Protein AF-A0A7S1SDP8-F1 (afdb_monomer)

Solvent-accessible surface area (backbone atoms only — not comparable to full-atom values): 8346 Å² total; per-residue (Å²): 112,67,65,60,53,55,50,52,51,53,52,48,53,41,30,76,73,50,38,72,60,35,47,50,53,51,50,53,53,49,52,51,50,50,52,51,49,51,51,51,53,51,50,53,53,52,48,55,52,53,74,66,45,55,59,76,54,84,51,66,67,61,52,50,53,40,51,54,47,30,53,45,20,46,52,54,14,50,55,30,42,75,73,65,39,44,69,59,14,30,51,30,16,48,54,20,39,62,59,46,57,39,54,43,63,52,91,85,42,63,65,60,38,49,51,50,50,54,53,47,36,51,24,25,44,50,28,16,53,30,23,41,77,71,68,40,28,72,60,7,32,54,26,13,53,55,22,35,73,77,40,77,82,42,63,69,24,54,51,42,37,77,70,63

Foldseek 3Di:
DVVVVVVVVVLVVQCVPPPPVSVVVVVVVVVVVVVVVVVVVVVVVVVVLVVQAEDEPPDPVLLVVLLVQLVVLLVQLVVCVVVVNLVRSLVSLVVNLVSLRNYDDDPVCPPSNVSSLVSNLSSLLSNLVSCLVVVVLVSNLVSLVVSCVSPVPPPSSVVSNVSD

Nearest PDB structures (foldseek):
  5mgx-assembly3_G  TM=8.718E-01  e=2.690E-03  Homo sapiens
  7ue2-assembly1_A  TM=6.647E-01  e=2.065E+00  synthetic construct
  1ya0-assembly2_B  TM=6.445E-01  e=2.065E+00  Homo sapiens
  7tt1-assembly1_D  TM=5.069E-01  e=1.074E+00  Escherichia coli
  9co0-assembly1_D  TM=5.099E-01  e=2.402E+00  Escherichia coli

Mean predicted aligned error: 10.36 Å

Radius of gyration: 22.45 Å; Cα contacts (8 Å, |Δi|>4): 164; chains: 1; bounding box: 56×46×52 Å

Secondary structure (DSSP, 8-state):
-HHHHHHHHHHHHHHHHHTHHHHHHHHHHHHHHHHHHHHHHHHHHHHHHHHT--EE---HHHHHHHHHHHHHHHHHHHHHHHTT-HHHHHHHHHHHHHHHHTEEPPTT-HHHHHHHHHHHHHHHHHHHHHHHHHT-HHHHHHHHHHHHHH-TT-HHHHHHHHH-

pLDDT: mean 85.34, std 11.47, range [48.38, 96.62]

Organism: Alexandrium catenella (NCBI:txid2925)

Sequence (164 aa):
REDNFRSLCQFREKIDLEGDRGAEELFLSWESRNLEQAMIEQKDQDQKLKDKGGDTLDNPEELVERLVFGEKCKKDGVLEWEKGNAKEALVSWRQGHEALWRIKAPQHDKEAAKQLGEIHKALLKNLAQAAIKLGSYKEALSAADMAIRIDDQDHKAWYRKASA

InterPro domains:
  IPR011990 Tetratricopeptide-like helical domain superfamily [G3DSA:1.25.40.10] (63-164)
  IPR011990 Tetratricopeptide-like helical domain superfamily [SSF48452] (72-164)

Structure (mmCIF, N/CA/C/O backbone):
data_AF-A0A7S1SDP8-F1
#
_entry.id   AF-A0A7S1SDP8-F1
#
loop_
_atom_site.group_PDB
_atom_site.id
_atom_site.type_symbol
_atom_site.label_atom_id
_atom_site.label_alt_id
_atom_site.label_comp_id
_atom_site.label_asym_id
_atom_site.label_entity_id
_atom_site.label_seq_id
_atom_site.pdbx_PDB_ins_code
_atom_site.Cartn_x
_atom_site.Cartn_y
_atom_site.Cartn_z
_atom_site.occupancy
_atom_site.B_iso_or_equiv
_atom_site.auth_seq_id
_atom_site.auth_comp_id
_atom_site.auth_asym_id
_atom_site.auth_atom_id
_atom_site.pdbx_PDB_model_num
ATOM 1 N N . ARG A 1 1 ? -9.948 24.411 27.788 1.00 59.84 1 ARG A N 1
ATOM 2 C CA . ARG A 1 1 ? -10.599 23.857 29.010 1.00 59.84 1 ARG A CA 1
ATOM 3 C C . ARG A 1 1 ? -11.950 24.531 29.251 1.00 59.84 1 ARG A C 1
ATOM 5 O O . ARG A 1 1 ? -12.900 23.825 29.555 1.00 59.84 1 ARG A O 1
ATOM 12 N N . GLU A 1 2 ? -12.048 25.847 29.040 1.00 63.19 2 GLU A N 1
ATOM 13 C CA . GLU A 1 2 ? -13.311 26.605 29.074 1.00 63.19 2 GLU A CA 1
ATOM 14 C C . GLU A 1 2 ? -14.297 26.195 27.964 1.00 63.19 2 GLU A C 1
ATOM 16 O O . GLU A 1 2 ? -15.480 26.031 28.246 1.00 63.19 2 GLU A O 1
ATOM 21 N N . ASP A 1 3 ? -13.819 25.899 26.749 1.00 72.38 3 ASP A N 1
ATOM 22 C CA . ASP A 1 3 ? -14.697 25.493 25.633 1.00 72.38 3 ASP A CA 1
ATOM 23 C C . ASP A 1 3 ? -15.415 24.156 25.863 1.00 72.38 3 ASP A C 1
ATOM 25 O O . ASP A 1 3 ? -16.602 24.023 25.562 1.00 72.38 3 ASP A O 1
ATOM 29 N N . ASN A 1 4 ? -14.731 23.175 26.467 1.00 77.88 4 ASN A N 1
ATOM 30 C CA . ASN A 1 4 ? -15.354 21.900 26.839 1.00 77.88 4 ASN A CA 1
ATOM 31 C C . ASN A 1 4 ? -16.427 22.098 27.909 1.00 77.88 4 ASN A C 1
ATOM 33 O O . ASN A 1 4 ? -17.492 21.497 27.823 1.00 77.88 4 ASN A O 1
ATOM 37 N N . PHE A 1 5 ? -16.162 22.947 28.905 1.00 83.25 5 PHE A N 1
ATOM 38 C CA . PHE A 1 5 ? -17.134 23.230 29.958 1.00 83.25 5 PHE A CA 1
ATOM 39 C C . PHE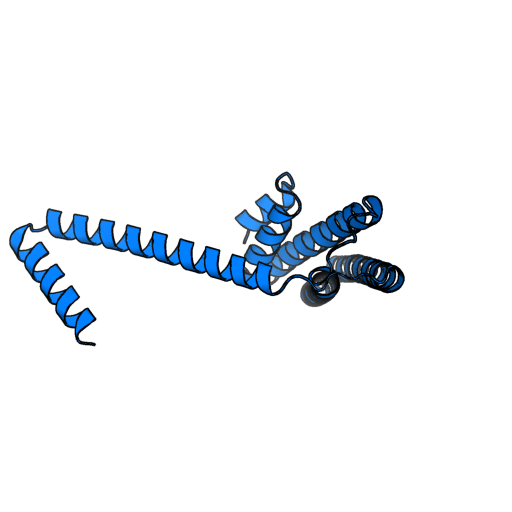 A 1 5 ? -18.387 23.901 29.385 1.00 83.25 5 PHE A C 1
ATOM 41 O O . PHE A 1 5 ? -19.504 23.478 29.667 1.00 83.25 5 PHE A O 1
ATOM 48 N N . ARG A 1 6 ? -18.204 24.888 28.502 1.00 83.50 6 ARG A N 1
ATOM 49 C CA . ARG A 1 6 ? -19.304 25.597 27.839 1.00 83.50 6 ARG A CA 1
ATOM 50 C C . ARG A 1 6 ? -20.138 24.676 26.945 1.00 83.50 6 ARG A C 1
ATOM 52 O O . ARG A 1 6 ? -21.362 24.750 26.981 1.00 83.50 6 ARG A O 1
ATOM 59 N N . SER A 1 7 ? -19.484 23.778 26.211 1.00 81.38 7 SER A N 1
ATOM 60 C CA . SER A 1 7 ? -20.150 22.785 25.356 1.00 81.38 7 SER A CA 1
ATOM 61 C C . SER A 1 7 ? -20.984 21.795 26.175 1.00 81.38 7 SER A C 1
ATOM 63 O O . SER A 1 7 ? -22.125 21.508 25.827 1.00 81.38 7 SER A O 1
ATOM 65 N N . LEU A 1 8 ? -20.455 21.322 27.308 1.00 85.19 8 LEU A N 1
ATOM 66 C CA . LEU A 1 8 ? -21.176 20.415 28.207 1.00 85.19 8 LEU A CA 1
ATOM 67 C C . LEU A 1 8 ? -22.400 21.079 28.852 1.00 85.19 8 LEU A C 1
ATOM 69 O O . LEU A 1 8 ? -23.436 20.432 28.989 1.00 85.19 8 LEU A O 1
ATOM 73 N N . CYS A 1 9 ? -22.312 22.364 29.210 1.00 88.31 9 CYS A N 1
ATOM 74 C CA . CYS A 1 9 ? -23.467 23.113 29.707 1.00 88.31 9 CYS A CA 1
ATOM 75 C C . CYS A 1 9 ? -24.565 23.246 28.642 1.00 88.31 9 CYS A C 1
ATOM 77 O O . CYS A 1 9 ? -25.730 23.024 28.954 1.00 88.31 9 CYS A O 1
ATOM 79 N N . GLN A 1 10 ? -24.198 23.525 27.388 1.00 85.62 10 GLN A N 1
ATOM 80 C CA . GLN A 1 10 ? -25.153 23.604 26.276 1.00 85.62 10 GLN A CA 1
ATOM 81 C C . GLN A 1 10 ? -25.831 22.258 25.994 1.00 85.62 10 GLN A C 1
ATOM 83 O O . GLN A 1 10 ? -27.026 22.215 25.714 1.00 85.62 10 GLN A O 1
ATOM 88 N N . PHE A 1 11 ? -25.091 21.150 26.094 1.00 88.00 11 PHE A N 1
ATOM 89 C CA . PHE A 1 11 ? -25.670 19.812 25.952 1.00 88.00 11 PHE A CA 1
ATOM 90 C C . PHE A 1 11 ? -26.676 19.518 27.058 1.00 88.00 11 PHE A C 1
ATOM 92 O O . PHE A 1 11 ? -27.765 19.025 26.778 1.00 88.00 11 PHE A O 1
ATOM 99 N N . ARG A 1 12 ? -26.332 19.867 28.300 1.00 89.12 12 ARG A N 1
ATOM 100 C CA . ARG A 1 12 ? -27.226 19.698 29.443 1.00 89.12 12 ARG A CA 1
ATOM 101 C C . ARG A 1 12 ? -28.502 20.524 29.295 1.00 89.12 12 ARG A C 1
ATOM 103 O O . ARG A 1 12 ? -29.577 19.963 29.435 1.00 89.12 12 ARG A O 1
ATOM 110 N N . GLU A 1 13 ? -28.394 21.805 28.949 1.00 91.12 13 GLU A N 1
ATOM 111 C CA . GLU A 1 13 ? -29.568 22.658 28.711 1.00 91.12 13 GLU A CA 1
ATOM 112 C C . GLU A 1 13 ? -30.473 22.100 27.608 1.00 91.12 13 GLU A C 1
ATOM 114 O O . GLU A 1 13 ? -31.691 22.085 27.765 1.00 91.12 13 GLU A O 1
ATOM 119 N N . LYS A 1 14 ? -29.896 21.597 26.511 1.00 88.50 14 LYS A N 1
ATOM 120 C CA . LYS A 1 14 ? -30.677 21.020 25.411 1.00 88.50 14 LYS A CA 1
ATOM 121 C C . LYS A 1 14 ? -31.413 19.740 25.828 1.00 88.50 14 LYS A C 1
ATOM 123 O O . LYS A 1 14 ? -32.582 19.576 25.493 1.00 88.50 14 LYS A O 1
ATOM 128 N N . ILE A 1 15 ? -30.762 18.862 26.594 1.00 90.50 15 ILE A N 1
ATOM 129 C CA . ILE A 1 15 ? -31.385 17.638 27.128 1.00 90.50 15 ILE A CA 1
ATOM 130 C C . ILE A 1 15 ? -32.476 17.981 28.150 1.00 90.50 15 ILE A C 1
ATOM 132 O O . ILE A 1 15 ? -33.552 17.392 28.110 1.00 90.50 15 ILE A O 1
ATOM 136 N N . ASP A 1 16 ? -32.233 18.960 29.023 1.00 91.12 16 ASP A N 1
ATOM 137 C CA . ASP A 1 16 ? -33.204 19.396 30.032 1.00 91.12 16 ASP A CA 1
ATOM 138 C C . ASP A 1 16 ? -34.464 20.025 29.387 1.00 91.12 16 ASP A C 1
ATOM 140 O O . ASP A 1 16 ? -35.556 19.922 29.946 1.00 91.12 16 ASP A O 1
ATOM 144 N N . LEU A 1 17 ? -34.337 20.646 28.203 1.00 91.88 17 LEU A N 1
ATOM 145 C CA . LEU A 1 17 ? -35.446 21.268 27.461 1.00 91.88 17 LEU A CA 1
ATOM 146 C C . LEU A 1 17 ? -36.216 20.299 26.551 1.00 91.88 17 LEU A C 1
ATOM 148 O O . LEU A 1 17 ? -37.443 20.362 26.479 1.00 91.88 17 LEU A O 1
ATOM 152 N N . GLU A 1 18 ? -35.509 19.442 25.815 1.00 90.50 18 GLU A N 1
ATOM 153 C CA . GLU A 1 18 ? -36.079 18.635 24.723 1.00 90.50 18 GLU A CA 1
ATOM 154 C C . GLU A 1 18 ? -36.168 17.135 25.055 1.00 90.50 18 GLU A C 1
ATOM 156 O O . GLU A 1 18 ? -36.758 16.364 24.291 1.00 90.50 18 GLU A O 1
ATOM 161 N N . GLY A 1 19 ? -35.597 16.710 26.187 1.00 90.94 19 GLY A N 1
ATOM 162 C CA . GLY A 1 19 ? -35.574 15.321 26.637 1.00 90.94 19 GLY A CA 1
ATOM 163 C C . GLY A 1 19 ? -34.844 14.398 25.661 1.00 90.94 19 GLY A C 1
ATOM 164 O O . GLY A 1 19 ? -33.785 14.734 25.124 1.00 90.94 19 GLY A O 1
ATOM 165 N N . ASP A 1 20 ? -35.436 13.231 25.405 1.00 88.19 20 ASP A N 1
ATOM 166 C CA . ASP A 1 20 ? -34.845 12.175 24.571 1.00 88.19 20 ASP A CA 1
ATOM 167 C C . ASP A 1 20 ? -34.553 12.638 23.137 1.00 88.19 20 ASP A C 1
ATOM 169 O O . ASP A 1 20 ? -33.540 12.258 22.553 1.00 88.19 20 ASP A O 1
ATOM 173 N N . ARG A 1 21 ? -35.393 13.523 22.583 1.00 88.50 21 ARG A N 1
ATOM 174 C CA . ARG A 1 21 ? -35.205 14.061 21.228 1.00 88.50 21 ARG A CA 1
ATOM 175 C C . ARG A 1 21 ? -33.966 14.951 21.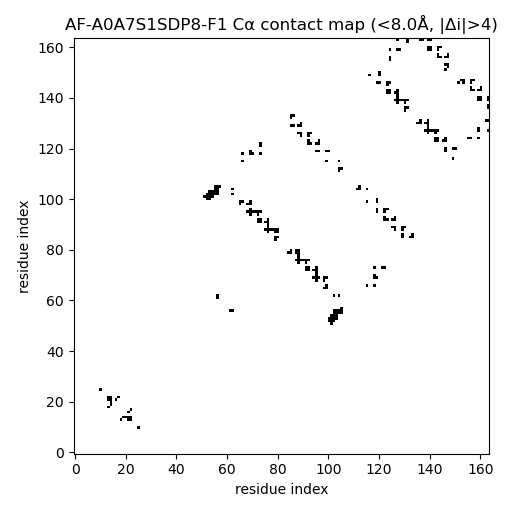140 1.00 88.50 21 ARG A C 1
ATOM 177 O O . ARG A 1 21 ? -33.192 14.836 20.194 1.00 88.50 21 ARG A O 1
ATOM 184 N N . GLY A 1 22 ? -33.757 15.804 22.143 1.00 87.88 22 GLY A N 1
ATOM 185 C CA . GLY A 1 22 ? -32.570 16.656 22.216 1.00 87.88 22 GLY A CA 1
ATOM 186 C C . GLY A 1 22 ? -31.292 15.838 22.376 1.00 87.88 22 GLY A C 1
ATOM 187 O O . GLY A 1 22 ? -30.273 16.159 21.763 1.00 87.88 22 GLY A O 1
ATOM 188 N N . ALA A 1 23 ? -31.355 14.746 23.145 1.00 88.31 23 ALA A N 1
ATOM 189 C CA . ALA A 1 23 ? -30.251 13.801 23.283 1.00 88.31 23 ALA A CA 1
ATOM 190 C C . ALA A 1 23 ? -29.922 13.092 21.956 1.00 88.31 23 ALA A C 1
ATOM 192 O O . ALA A 1 23 ? -28.749 12.990 21.596 1.00 88.31 23 ALA A O 1
ATOM 193 N N . GLU A 1 24 ? -30.936 12.656 21.204 1.00 88.81 24 GLU A N 1
ATOM 194 C CA . GLU A 1 24 ? -30.763 11.994 19.905 1.00 88.81 24 GLU A CA 1
ATOM 195 C C . GLU A 1 24 ? -30.151 12.937 18.857 1.00 88.81 24 GLU A C 1
ATOM 197 O O . GLU A 1 24 ? -29.184 12.580 18.184 1.00 88.81 24 GLU A O 1
ATOM 202 N N . GLU A 1 25 ? -30.617 14.187 18.778 1.00 89.06 25 GLU A N 1
ATOM 203 C CA . GLU A 1 25 ? -30.018 15.190 17.890 1.00 89.06 25 GLU A CA 1
ATOM 204 C C . GLU A 1 25 ? -28.561 15.504 18.248 1.00 89.06 25 GLU A C 1
ATOM 206 O O . GLU A 1 25 ? -27.720 15.691 17.362 1.00 89.06 25 GLU A O 1
ATOM 211 N N . LEU A 1 26 ? -28.240 15.572 19.545 1.00 89.44 26 LEU A N 1
ATOM 212 C CA . LEU A 1 26 ? -26.862 15.754 19.993 1.00 89.44 26 LEU A CA 1
ATOM 213 C C . LEU A 1 26 ? -25.987 14.585 19.545 1.00 89.44 26 LEU A C 1
ATOM 215 O O . LEU A 1 26 ? -24.893 14.823 19.026 1.00 89.44 26 LEU A O 1
ATOM 219 N N . PHE A 1 27 ? -26.485 13.357 19.679 1.00 86.75 27 PHE A N 1
ATOM 220 C CA . PHE A 1 27 ? -25.775 12.149 19.275 1.00 86.75 27 PHE A CA 1
ATOM 221 C C . PHE A 1 27 ? -25.498 12.135 17.767 1.00 86.75 27 PHE A C 1
ATOM 223 O O . PHE A 1 27 ? -24.347 11.997 17.359 1.00 86.75 27 PHE A O 1
ATOM 230 N N . LEU A 1 28 ? -26.515 12.407 16.944 1.00 89.44 28 LEU A N 1
ATOM 231 C CA . LEU A 1 28 ? -26.373 12.497 15.487 1.00 89.44 28 LEU A CA 1
ATOM 232 C C . LEU A 1 28 ? -25.388 13.596 15.069 1.00 89.44 28 LEU A C 1
ATOM 234 O O . LEU A 1 28 ? -24.554 13.394 14.185 1.00 89.44 28 LEU A O 1
ATOM 238 N N . SER A 1 29 ? -25.441 14.763 15.720 1.00 87.00 29 SER A N 1
ATOM 239 C CA . SER A 1 29 ? -24.508 15.857 15.425 1.00 87.00 29 SER A CA 1
ATOM 240 C C . SER A 1 29 ? -23.064 15.502 15.791 1.00 87.00 29 SER A C 1
ATOM 242 O O . SER A 1 29 ? -22.129 15.905 15.097 1.00 87.00 29 SER A O 1
ATOM 244 N N . TRP A 1 30 ? -22.871 14.727 16.861 1.00 86.12 30 TRP A N 1
ATOM 245 C CA . TRP A 1 30 ? -21.565 14.252 17.296 1.00 86.12 30 TRP A CA 1
ATOM 246 C C . TRP A 1 30 ? -21.013 13.179 16.356 1.00 86.12 30 TRP A C 1
ATOM 248 O O . TRP A 1 30 ? -19.866 13.290 15.927 1.00 86.12 30 TRP A O 1
ATOM 258 N N . GLU A 1 31 ? -21.830 12.197 15.965 1.00 86.62 31 GLU A N 1
ATOM 259 C CA . GLU A 1 31 ? -21.451 11.192 14.966 1.00 86.62 31 GLU A CA 1
ATOM 260 C C . GLU A 1 31 ? -21.077 11.843 13.632 1.00 86.62 31 GLU A C 1
ATOM 262 O O . GLU A 1 31 ? -20.027 11.532 13.070 1.00 86.62 31 GLU A O 1
ATOM 267 N N . SER A 1 32 ? -21.874 12.808 13.160 1.00 87.62 32 SER A N 1
ATOM 268 C CA . SER A 1 32 ? -21.586 13.544 11.927 1.00 87.62 32 SER A CA 1
ATOM 269 C C . SER A 1 32 ? -20.258 14.302 12.009 1.00 87.62 32 SER A C 1
ATOM 271 O O . SER A 1 32 ? -19.464 14.239 11.073 1.00 87.62 32 SER A O 1
ATOM 273 N N . ARG A 1 33 ? -19.982 14.987 13.128 1.00 86.12 33 ARG A N 1
ATOM 274 C CA . ARG A 1 33 ? -18.705 15.694 13.341 1.00 86.12 33 ARG A CA 1
ATOM 275 C C . ARG A 1 33 ? -17.521 14.738 13.413 1.00 86.12 33 ARG A C 1
ATOM 277 O O . ARG A 1 33 ? -16.467 15.047 12.872 1.00 86.12 33 ARG A O 1
ATOM 284 N N . ASN A 1 34 ? -17.681 13.582 14.050 1.00 83.12 34 ASN A N 1
ATOM 285 C CA . ASN A 1 34 ? -16.630 12.569 14.101 1.00 83.12 34 ASN A CA 1
ATOM 286 C C . ASN A 1 34 ? -16.332 11.972 12.725 1.00 83.12 34 ASN A C 1
ATOM 288 O O . ASN A 1 34 ? -15.165 11.775 12.392 1.00 83.12 34 ASN A O 1
ATOM 292 N N . LEU A 1 35 ? -17.364 11.700 11.922 1.00 82.88 35 LEU A N 1
ATOM 293 C CA . LEU A 1 35 ? -17.195 11.245 10.541 1.00 82.88 35 LEU A CA 1
ATOM 294 C C . LEU A 1 35 ? -16.476 12.304 9.701 1.00 82.88 35 LEU A C 1
ATOM 296 O O . LEU A 1 35 ? -15.538 11.979 8.977 1.00 82.88 35 LEU A O 1
ATOM 300 N N . GLU A 1 36 ? -16.873 13.569 9.829 1.00 85.44 36 GLU A N 1
ATOM 301 C CA . GLU A 1 36 ? -16.229 14.684 9.134 1.00 85.44 36 GLU A CA 1
ATOM 302 C C . GLU A 1 36 ? -14.760 14.835 9.553 1.00 85.44 36 GLU A C 1
ATOM 304 O O . GLU A 1 36 ? -13.878 14.916 8.698 1.00 85.44 36 GLU A O 1
ATOM 309 N N . GLN A 1 37 ? -14.473 14.762 10.854 1.00 81.19 37 GLN A N 1
ATOM 310 C CA . GLN A 1 37 ? -13.116 14.787 11.394 1.00 81.19 37 GLN A CA 1
ATOM 311 C C . GLN A 1 37 ? -12.265 13.627 10.855 1.00 81.19 37 GLN A C 1
ATOM 313 O O . GLN A 1 37 ? -11.135 13.847 10.420 1.00 81.19 37 GLN A O 1
ATOM 318 N N . ALA A 1 38 ? -12.814 12.410 10.798 1.00 75.94 38 ALA A N 1
ATOM 319 C CA . ALA A 1 38 ? -12.130 11.254 10.222 1.00 75.94 38 ALA A CA 1
ATOM 320 C C . ALA A 1 38 ? -11.832 11.444 8.722 1.00 75.94 38 ALA A C 1
ATOM 322 O O . ALA A 1 38 ? -10.743 11.103 8.258 1.00 75.94 38 ALA A O 1
ATOM 323 N N . MET A 1 39 ? -12.758 12.038 7.960 1.00 79.56 39 MET A N 1
ATOM 324 C CA . MET A 1 39 ? -12.530 12.371 6.549 1.00 79.56 39 MET A CA 1
ATOM 325 C C . MET A 1 39 ? -11.448 13.443 6.369 1.00 79.56 39 MET A C 1
ATOM 327 O O . MET A 1 39 ? -10.662 13.360 5.424 1.00 79.56 39 MET A O 1
ATOM 331 N N . ILE A 1 40 ? -11.394 14.447 7.250 1.00 82.69 40 ILE A N 1
ATOM 332 C CA . ILE A 1 40 ? -10.345 15.478 7.242 1.00 82.69 40 ILE A CA 1
ATOM 333 C C . ILE A 1 40 ? -8.989 14.842 7.538 1.00 82.69 40 ILE A C 1
ATOM 335 O O . ILE A 1 40 ? -8.039 15.063 6.793 1.00 82.69 40 ILE A O 1
ATOM 339 N N . GLU A 1 41 ? -8.901 13.998 8.565 1.00 78.00 41 GLU A N 1
ATOM 340 C CA . GLU A 1 41 ? -7.668 13.286 8.908 1.00 78.00 41 GLU A CA 1
ATOM 341 C C . GLU A 1 41 ? -7.186 12.387 7.767 1.00 78.00 41 GLU A C 1
ATOM 343 O O . GLU A 1 41 ? -5.988 12.343 7.480 1.00 78.00 41 GLU A O 1
ATOM 348 N N . GLN A 1 42 ? -8.108 11.713 7.076 1.00 69.94 42 GLN A N 1
ATOM 349 C CA . GLN A 1 42 ? -7.787 10.918 5.896 1.00 69.94 42 GLN A CA 1
ATOM 350 C C . GLN A 1 42 ? -7.262 11.799 4.751 1.00 69.94 42 GLN A C 1
ATOM 352 O O . GLN A 1 42 ? -6.218 11.498 4.172 1.00 69.94 42 GLN A O 1
ATOM 357 N N . LYS A 1 43 ? -7.914 12.936 4.470 1.00 72.00 43 LYS A N 1
ATOM 358 C CA . LYS A 1 43 ? -7.449 13.907 3.463 1.00 72.00 43 LYS A CA 1
ATOM 359 C C . LYS A 1 43 ? -6.079 14.493 3.802 1.00 72.00 43 LYS A C 1
ATOM 361 O O . LYS A 1 43 ? -5.245 14.624 2.911 1.00 72.00 43 LYS A O 1
ATOM 366 N N . ASP A 1 44 ? -5.822 14.811 5.066 1.00 71.06 44 ASP A N 1
ATOM 367 C CA . ASP A 1 44 ? -4.534 15.327 5.531 1.00 71.06 44 ASP A CA 1
ATOM 368 C C . ASP A 1 44 ? -3.422 14.282 5.402 1.00 71.06 44 ASP A C 1
ATOM 370 O O . ASP A 1 44 ? -2.295 14.609 5.023 1.00 71.06 44 ASP A O 1
ATOM 374 N N . GLN A 1 45 ? -3.715 13.014 5.701 1.00 63.41 45 GLN A N 1
ATOM 375 C CA . GLN A 1 45 ? -2.781 11.910 5.467 1.00 63.41 45 GLN A CA 1
ATOM 376 C C . GLN A 1 45 ? -2.480 11.757 3.974 1.00 63.41 45 GLN A C 1
ATOM 378 O O . GLN A 1 45 ? -1.315 11.638 3.590 1.00 63.41 45 GLN A O 1
ATOM 383 N N . ASP A 1 46 ? -3.503 11.848 3.131 1.00 61.88 46 ASP A N 1
ATOM 384 C CA . ASP A 1 46 ? -3.372 11.773 1.679 1.00 61.88 46 ASP A CA 1
ATOM 385 C C . ASP A 1 46 ? -2.562 12.925 1.100 1.00 61.88 46 ASP A C 1
ATOM 387 O O . ASP A 1 46 ? -1.728 12.715 0.217 1.00 61.88 46 ASP A O 1
ATOM 391 N N . GLN A 1 47 ? -2.774 14.132 1.616 1.00 63.06 47 GLN A N 1
ATOM 392 C CA . GLN A 1 47 ? -2.036 15.318 1.214 1.00 63.06 47 GLN A CA 1
ATOM 393 C C . GLN A 1 47 ? -0.573 15.227 1.658 1.00 63.06 47 GLN A C 1
ATOM 395 O O . GLN A 1 47 ? 0.321 15.415 0.841 1.00 63.06 47 GLN A O 1
ATOM 400 N N . LYS A 1 48 ? -0.303 14.798 2.898 1.00 65.38 48 LYS A N 1
ATOM 401 C CA . LYS A 1 48 ? 1.067 14.536 3.378 1.00 65.38 48 LYS A CA 1
ATOM 402 C C . LYS A 1 48 ? 1.779 13.458 2.565 1.00 65.38 48 LYS A C 1
ATOM 404 O O . LYS A 1 48 ? 2.995 13.525 2.406 1.00 65.38 48 LYS A O 1
ATOM 409 N N . LEU A 1 49 ? 1.059 12.449 2.077 1.00 59.72 49 LEU A N 1
ATOM 410 C CA . LEU A 1 49 ? 1.616 11.444 1.173 1.00 59.72 49 LEU A CA 1
ATOM 411 C C . LEU A 1 49 ? 1.967 12.065 -0.186 1.00 59.72 49 LEU A C 1
ATOM 413 O O . LEU A 1 49 ? 3.075 11.848 -0.673 1.00 59.72 49 LEU A O 1
ATOM 417 N N . LYS A 1 50 ? 1.079 12.883 -0.764 1.00 58.41 50 LYS A N 1
ATOM 418 C CA . LYS A 1 50 ? 1.338 13.608 -2.021 1.00 58.41 50 LYS A CA 1
ATOM 419 C C . LYS A 1 50 ? 2.530 14.561 -1.911 1.00 58.41 50 LYS A C 1
ATOM 421 O O . LYS A 1 50 ? 3.377 14.560 -2.797 1.00 58.41 50 LYS A O 1
ATOM 426 N N . ASP A 1 51 ? 2.629 15.304 -0.813 1.00 54.66 51 ASP A N 1
ATOM 427 C CA . ASP A 1 51 ? 3.687 16.297 -0.586 1.00 54.66 51 ASP A CA 1
ATOM 428 C C . ASP A 1 51 ? 5.056 15.647 -0.315 1.00 54.66 51 ASP A C 1
ATOM 430 O O . ASP A 1 51 ? 6.096 16.238 -0.587 1.00 54.66 51 ASP A O 1
ATOM 434 N N . LYS A 1 52 ? 5.081 14.396 0.168 1.00 55.94 52 LYS A N 1
ATOM 435 C CA . LYS A 1 52 ? 6.310 13.587 0.289 1.00 55.94 52 LYS A CA 1
ATOM 436 C C . LYS A 1 52 ? 6.752 12.952 -1.035 1.00 55.94 52 LYS A C 1
ATOM 438 O O . LYS A 1 52 ? 7.822 12.345 -1.086 1.00 55.94 52 LYS A O 1
ATOM 443 N N . GLY A 1 53 ? 5.928 13.030 -2.079 1.00 48.38 53 GLY A N 1
ATOM 444 C CA . GLY A 1 53 ? 6.158 12.402 -3.375 1.00 48.38 53 GLY A CA 1
ATOM 445 C C . GLY A 1 53 ? 6.626 13.389 -4.443 1.00 48.38 53 GLY A C 1
ATOM 446 O O . GLY A 1 53 ? 5.808 13.979 -5.156 1.00 48.38 53 GLY A O 1
ATOM 447 N N . GLY A 1 54 ? 7.941 13.463 -4.647 1.00 53.28 54 GLY A N 1
ATOM 448 C CA . GLY A 1 54 ? 8.502 13.663 -5.983 1.00 53.28 54 GLY A CA 1
ATOM 449 C C . GLY A 1 54 ? 9.533 14.772 -6.114 1.00 53.28 54 GLY A C 1
ATOM 450 O O . GLY A 1 54 ? 9.154 15.912 -6.371 1.00 53.28 54 GLY A O 1
ATOM 451 N N . ASP A 1 55 ? 10.804 14.377 -6.110 1.00 54.34 55 ASP A N 1
ATOM 452 C CA . ASP A 1 55 ? 11.781 15.004 -6.997 1.00 54.34 55 ASP A CA 1
ATOM 453 C C . ASP A 1 55 ? 11.519 14.453 -8.409 1.00 54.34 55 ASP A C 1
ATOM 455 O O . ASP A 1 55 ? 11.378 13.240 -8.608 1.00 54.34 55 ASP A O 1
ATOM 459 N N . THR A 1 56 ? 11.379 15.329 -9.402 1.00 55.41 56 THR A N 1
ATOM 460 C CA . THR A 1 56 ? 11.406 14.910 -10.806 1.00 55.41 56 THR A CA 1
ATOM 461 C C . THR A 1 56 ? 12.819 14.448 -11.121 1.00 55.41 56 THR A C 1
ATOM 463 O O . THR A 1 56 ? 13.759 15.237 -11.071 1.00 55.41 56 THR A O 1
ATOM 466 N N . LEU A 1 57 ? 12.978 13.156 -11.402 1.00 60.06 57 LEU A N 1
ATOM 467 C CA . LEU A 1 57 ? 14.261 12.617 -11.822 1.00 60.06 57 LEU A CA 1
ATOM 468 C C . LEU A 1 57 ? 14.450 12.898 -13.309 1.00 60.06 57 LEU A C 1
ATOM 470 O O . LEU A 1 57 ? 13.899 12.202 -14.158 1.00 60.06 57 LEU A O 1
ATOM 474 N N . ASP A 1 58 ? 15.246 13.924 -13.600 1.00 60.81 58 ASP A N 1
ATOM 475 C CA . ASP A 1 58 ? 15.664 14.261 -14.963 1.00 60.81 58 ASP A CA 1
ATOM 476 C C . ASP A 1 58 ? 16.740 13.290 -15.491 1.00 60.81 58 ASP A C 1
ATOM 478 O O . ASP A 1 58 ? 16.990 13.242 -16.695 1.00 60.81 58 ASP A O 1
ATOM 482 N N . ASN A 1 59 ? 17.366 12.490 -14.611 1.00 74.00 59 ASN A N 1
ATOM 483 C CA . ASN A 1 59 ? 18.403 11.527 -14.982 1.00 74.00 59 ASN A CA 1
ATOM 484 C C . ASN A 1 59 ? 17.811 10.141 -15.342 1.00 74.00 59 ASN A C 1
ATOM 486 O O . ASN A 1 59 ? 17.323 9.431 -14.454 1.00 74.00 59 ASN A O 1
ATOM 490 N N . PRO A 1 60 ? 17.887 9.705 -16.616 1.00 73.31 60 PRO A N 1
ATOM 491 C CA . PRO A 1 60 ? 17.350 8.417 -17.053 1.00 73.31 60 PRO A CA 1
ATOM 492 C C . PRO A 1 60 ? 18.110 7.206 -16.486 1.00 73.31 60 PRO A C 1
ATOM 494 O O . PRO A 1 60 ? 17.501 6.158 -16.280 1.00 73.31 60 PRO A O 1
ATOM 497 N N . GLU A 1 61 ? 19.410 7.322 -16.196 1.00 80.00 61 GLU A N 1
ATOM 498 C CA . GLU A 1 61 ? 20.202 6.215 -15.631 1.00 80.00 61 GLU A CA 1
ATOM 499 C C . GLU A 1 61 ? 19.744 5.875 -14.210 1.00 80.00 61 GLU A C 1
ATOM 501 O O . GLU A 1 61 ? 19.581 4.709 -13.847 1.00 80.00 61 GLU A O 1
ATOM 506 N N . GLU A 1 62 ? 19.460 6.915 -13.431 1.00 81.31 62 GLU A N 1
ATOM 507 C CA . GLU A 1 62 ? 18.969 6.797 -12.066 1.00 81.31 62 GLU A CA 1
ATOM 508 C C . GLU A 1 62 ? 17.590 6.122 -12.034 1.00 81.31 62 GLU A C 1
ATOM 510 O O . GLU A 1 62 ? 17.349 5.220 -11.231 1.00 81.31 62 GLU A O 1
ATOM 515 N N . LEU A 1 63 ? 16.697 6.480 -12.963 1.00 80.44 63 LEU A N 1
ATOM 516 C CA . LEU A 1 63 ? 15.400 5.820 -13.117 1.00 80.44 63 LEU A CA 1
ATOM 517 C C . LEU A 1 63 ? 15.555 4.313 -13.377 1.00 80.44 63 LEU A C 1
ATOM 519 O O . LEU A 1 63 ? 14.899 3.507 -12.713 1.00 80.44 63 LEU A O 1
ATOM 523 N N . VAL A 1 64 ? 16.429 3.929 -14.312 1.00 84.00 64 VAL A N 1
ATOM 524 C CA . VAL A 1 64 ? 16.681 2.518 -14.643 1.00 84.00 64 VAL A CA 1
ATOM 525 C C . VAL A 1 64 ? 17.230 1.763 -13.434 1.00 84.00 64 VAL A C 1
ATOM 527 O O . VAL A 1 64 ? 16.747 0.673 -13.128 1.00 84.00 64 VAL A O 1
ATOM 530 N N . GLU A 1 65 ? 18.184 2.342 -12.703 1.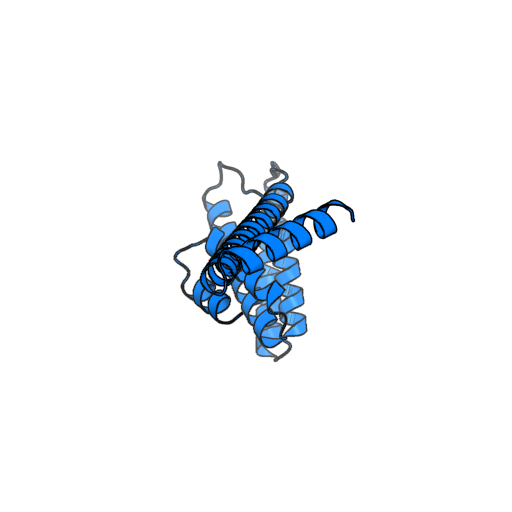00 86.44 65 GLU A N 1
ATOM 531 C CA . GLU A 1 65 ? 18.754 1.724 -11.503 1.00 86.44 65 GLU A CA 1
ATOM 532 C C . GLU A 1 65 ? 17.677 1.429 -10.447 1.00 86.44 65 GLU A C 1
ATOM 534 O O . GLU A 1 65 ? 17.601 0.313 -9.922 1.00 86.44 65 GLU A O 1
ATOM 539 N N . ARG A 1 66 ? 16.786 2.391 -10.168 1.00 86.62 66 ARG A N 1
ATOM 540 C CA . ARG A 1 66 ? 15.701 2.170 -9.200 1.00 86.62 66 ARG A CA 1
ATOM 541 C C . ARG A 1 66 ? 14.653 1.187 -9.694 1.00 86.62 66 ARG A C 1
ATOM 543 O O . ARG A 1 66 ? 14.149 0.415 -8.880 1.00 86.62 66 ARG A O 1
ATOM 550 N N . LEU A 1 67 ? 14.346 1.157 -10.990 1.00 88.00 67 LEU A N 1
ATOM 551 C CA . LEU A 1 67 ? 13.460 0.139 -11.561 1.00 88.00 67 LEU A CA 1
ATOM 552 C C . LEU A 1 67 ? 14.045 -1.267 -11.389 1.00 88.00 67 LEU A C 1
ATOM 554 O O . LEU A 1 67 ? 13.342 -2.176 -10.943 1.00 88.00 67 LEU A O 1
ATOM 558 N N . VAL A 1 68 ? 15.341 -1.438 -11.665 1.00 91.06 68 VAL A N 1
ATOM 559 C CA . VAL A 1 68 ? 16.056 -2.704 -11.445 1.00 91.06 68 VAL A CA 1
ATOM 560 C C . VAL A 1 68 ? 16.035 -3.090 -9.966 1.00 91.06 68 VAL A C 1
ATOM 562 O O . VAL A 1 68 ? 15.762 -4.247 -9.633 1.00 91.06 68 VAL A O 1
ATOM 565 N N . PHE A 1 69 ? 16.266 -2.132 -9.068 1.00 92.62 69 PHE A N 1
ATOM 566 C CA . PHE A 1 69 ? 16.202 -2.367 -7.628 1.00 92.62 69 PHE A CA 1
ATOM 567 C C . PHE A 1 69 ? 14.790 -2.759 -7.162 1.00 92.62 69 PHE A C 1
ATOM 569 O O . PHE A 1 69 ? 14.631 -3.738 -6.434 1.00 92.62 69 PHE A O 1
ATOM 576 N N . GLY A 1 70 ? 13.751 -2.066 -7.630 1.00 92.94 70 GLY A N 1
ATOM 577 C CA . GLY A 1 70 ? 12.357 -2.393 -7.330 1.00 92.94 70 GLY A CA 1
ATOM 578 C C . GLY A 1 70 ? 11.965 -3.791 -7.818 1.00 92.94 70 GLY A C 1
ATOM 579 O O . GLY A 1 70 ? 11.333 -4.554 -7.083 1.00 92.94 70 GLY A O 1
ATOM 580 N N . GLU A 1 71 ? 12.401 -4.172 -9.021 1.00 93.50 71 GLU A N 1
ATOM 581 C CA . GLU A 1 71 ? 12.188 -5.512 -9.573 1.00 93.50 71 GLU A CA 1
ATOM 582 C C . GLU A 1 71 ? 12.901 -6.593 -8.750 1.00 93.50 71 GLU A C 1
ATOM 584 O O . GLU A 1 71 ? 12.340 -7.666 -8.506 1.00 93.50 71 GLU A O 1
ATOM 589 N N . LYS A 1 72 ? 14.118 -6.304 -8.275 1.00 95.75 72 LYS A N 1
ATOM 590 C CA . LYS A 1 72 ? 14.859 -7.180 -7.365 1.00 95.75 72 LYS A CA 1
ATOM 591 C C . LYS A 1 72 ? 14.103 -7.369 -6.047 1.00 95.75 72 LYS A C 1
ATOM 593 O O . LYS A 1 72 ? 13.799 -8.503 -5.691 1.00 95.75 72 LYS A O 1
ATOM 598 N N . CYS A 1 73 ? 13.708 -6.285 -5.380 1.00 94.62 73 CYS A N 1
ATOM 599 C CA . CYS A 1 73 ? 12.927 -6.331 -4.140 1.00 94.62 73 CYS A CA 1
ATOM 600 C C . CYS A 1 73 ? 11.616 -7.115 -4.293 1.00 94.62 73 CYS A C 1
ATOM 602 O O . CYS A 1 73 ? 11.217 -7.854 -3.390 1.00 94.62 73 CYS A O 1
ATOM 604 N N . LYS A 1 74 ? 10.950 -6.988 -5.449 1.00 95.00 74 LYS A N 1
ATOM 605 C CA . LYS A 1 74 ? 9.743 -7.757 -5.770 1.00 95.00 74 LYS A CA 1
ATOM 606 C C . LYS A 1 74 ? 10.030 -9.259 -5.761 1.00 95.00 74 LYS A C 1
ATOM 608 O O . LYS A 1 74 ? 9.281 -10.000 -5.126 1.00 95.00 74 LYS A O 1
ATOM 613 N N . LYS A 1 75 ? 11.099 -9.693 -6.439 1.00 96.00 75 LYS A N 1
ATOM 614 C CA . LYS A 1 75 ? 11.512 -11.104 -6.529 1.00 96.00 75 LYS A CA 1
ATOM 615 C C . LYS A 1 75 ? 11.981 -11.651 -5.182 1.00 96.00 75 LYS A C 1
ATOM 617 O O . LYS A 1 75 ? 11.504 -12.705 -4.775 1.00 96.00 75 LYS A O 1
ATOM 622 N N . ASP A 1 76 ? 12.832 -10.912 -4.476 1.00 94.94 76 ASP A N 1
ATOM 623 C CA . ASP A 1 76 ? 13.361 -11.310 -3.167 1.00 94.94 76 ASP A CA 1
ATOM 624 C C . ASP A 1 76 ? 12.226 -11.501 -2.150 1.00 94.94 76 ASP A C 1
ATOM 626 O O . ASP A 1 76 ? 12.170 -12.512 -1.453 1.00 94.94 76 ASP A O 1
ATOM 630 N N . GLY A 1 77 ? 11.248 -10.588 -2.124 1.00 95.69 77 GLY A N 1
ATOM 631 C CA . GLY A 1 77 ? 10.107 -10.730 -1.224 1.00 95.69 77 GLY A CA 1
ATOM 632 C C . GLY A 1 77 ? 9.187 -11.905 -1.582 1.00 95.69 77 GLY A C 1
ATOM 633 O O . GLY A 1 77 ? 8.655 -12.549 -0.684 1.00 95.69 77 GLY A O 1
ATOM 634 N N . VAL A 1 78 ? 9.023 -12.237 -2.871 1.00 95.88 78 VAL A N 1
ATOM 635 C CA . VAL A 1 78 ? 8.280 -13.447 -3.287 1.00 95.88 78 VAL A CA 1
ATOM 636 C C . VAL A 1 78 ? 9.009 -14.711 -2.835 1.00 95.88 78 VAL A C 1
ATOM 638 O O . VAL A 1 78 ? 8.375 -15.613 -2.294 1.00 95.88 78 VAL A O 1
ATOM 641 N N . LEU A 1 79 ? 10.335 -14.745 -2.974 1.00 96.62 79 LEU A N 1
ATOM 642 C CA . LEU A 1 79 ? 11.155 -15.863 -2.517 1.00 96.62 79 LEU A CA 1
ATOM 643 C C . LEU A 1 79 ? 11.025 -16.081 -1.001 1.00 96.62 79 LEU A C 1
ATOM 645 O O . LEU A 1 79 ? 10.814 -17.206 -0.550 1.00 96.62 79 LEU A O 1
ATOM 649 N N . GLU A 1 80 ? 11.126 -15.018 -0.200 1.00 95.12 80 GLU A N 1
ATOM 650 C CA . GLU A 1 80 ? 10.955 -15.121 1.255 1.00 95.12 80 GLU A CA 1
ATOM 651 C C . GLU A 1 80 ? 9.517 -15.487 1.645 1.00 95.12 80 GLU A C 1
ATOM 653 O O . GLU A 1 80 ? 9.295 -16.269 2.572 1.00 95.12 80 GLU A O 1
ATOM 658 N N . TRP A 1 81 ? 8.526 -15.010 0.892 1.00 96.06 81 TRP A N 1
ATOM 659 C CA . TRP A 1 81 ? 7.132 -15.382 1.101 1.00 96.06 81 TRP A CA 1
ATOM 660 C C . TRP A 1 81 ? 6.887 -16.881 0.903 1.00 96.06 81 TRP A C 1
ATOM 662 O O . TRP A 1 81 ? 6.220 -17.507 1.730 1.00 96.06 81 TRP A O 1
ATOM 672 N N . GLU A 1 82 ? 7.447 -17.460 -0.161 1.00 95.19 82 GLU A N 1
ATOM 673 C CA . GLU A 1 82 ? 7.356 -18.893 -0.466 1.00 95.19 82 GLU A CA 1
ATOM 674 C C . GLU A 1 82 ? 8.042 -19.758 0.598 1.00 95.19 82 GLU A C 1
ATOM 676 O O . GLU A 1 82 ? 7.545 -20.832 0.931 1.00 95.19 82 GLU A O 1
ATOM 681 N N . LYS A 1 83 ? 9.125 -19.261 1.210 1.00 95.38 83 LYS A N 1
ATOM 682 C CA . LYS A 1 83 ? 9.776 -19.906 2.365 1.00 95.38 83 LYS A CA 1
ATOM 683 C C . LYS A 1 83 ? 8.947 -19.838 3.654 1.00 95.38 83 LYS A C 1
ATOM 685 O O . LYS A 1 83 ? 9.287 -20.499 4.630 1.00 95.38 83 LYS A O 1
ATOM 690 N N . GLY A 1 84 ? 7.872 -19.047 3.680 1.00 94.25 84 GLY A N 1
ATOM 691 C CA 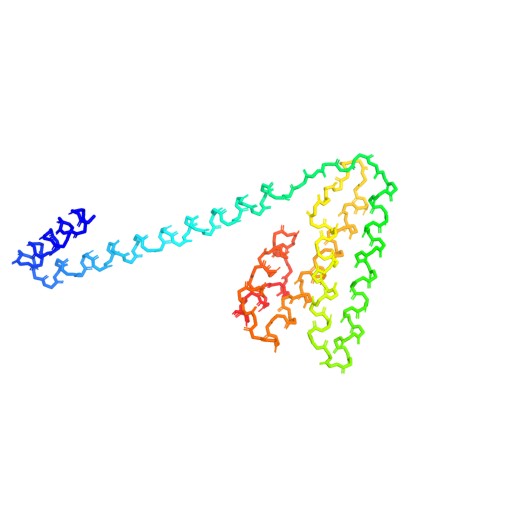. GLY A 1 84 ? 7.042 -18.805 4.864 1.00 94.25 84 GLY A CA 1
ATOM 692 C C . GLY A 1 84 ? 7.489 -17.613 5.720 1.00 94.25 84 GLY A C 1
ATOM 693 O O . GLY A 1 84 ? 6.805 -17.270 6.688 1.00 94.25 84 GLY A O 1
ATOM 694 N N . ASN A 1 85 ? 8.565 -16.934 5.325 1.00 95.31 85 ASN A N 1
ATOM 695 C CA . ASN A 1 85 ? 9.190 -15.810 6.019 1.00 95.31 85 ASN A CA 1
ATOM 696 C C . ASN A 1 85 ? 8.458 -14.495 5.702 1.00 95.31 85 ASN A C 1
ATOM 698 O O . ASN A 1 85 ? 8.899 -13.652 4.919 1.00 95.31 85 ASN A O 1
ATOM 702 N N . ALA A 1 86 ? 7.270 -14.325 6.288 1.00 93.56 86 ALA A N 1
ATOM 703 C CA . ALA A 1 86 ? 6.399 -13.187 5.985 1.00 93.56 86 ALA A CA 1
ATOM 704 C C . ALA A 1 86 ? 6.979 -11.825 6.420 1.00 93.56 86 ALA A C 1
ATOM 706 O O . ALA A 1 86 ? 6.643 -10.808 5.814 1.00 93.56 86 ALA A O 1
ATOM 707 N N . LYS A 1 87 ? 7.833 -11.790 7.453 1.00 94.56 87 LYS A N 1
ATOM 708 C CA . LYS A 1 87 ? 8.462 -10.551 7.945 1.00 94.56 87 LYS A CA 1
ATOM 709 C C . LYS A 1 87 ? 9.530 -10.061 6.977 1.00 94.56 87 LYS A C 1
ATOM 711 O O . LYS A 1 87 ? 9.564 -8.885 6.640 1.00 94.56 87 LYS A O 1
ATOM 716 N N . GLU A 1 88 ? 10.360 -10.972 6.505 1.00 95.19 88 GLU A N 1
ATOM 717 C CA . GLU A 1 88 ? 11.429 -10.725 5.550 1.00 95.19 88 GLU A CA 1
ATOM 718 C C . GLU A 1 88 ? 10.832 -10.291 4.206 1.00 95.19 88 GLU A C 1
ATOM 720 O O . GLU A 1 88 ? 11.242 -9.271 3.655 1.00 95.19 88 GLU A O 1
ATOM 725 N N . ALA A 1 89 ? 9.768 -10.968 3.756 1.00 96.38 89 ALA A N 1
ATOM 726 C CA . ALA A 1 89 ? 9.012 -10.569 2.572 1.00 96.38 89 ALA A CA 1
ATOM 727 C C . ALA A 1 89 ? 8.456 -9.136 2.676 1.00 96.38 89 ALA A C 1
ATOM 729 O O . ALA A 1 89 ? 8.611 -8.341 1.745 1.00 96.38 89 ALA A O 1
ATOM 730 N N . LEU A 1 90 ? 7.859 -8.780 3.824 1.00 94.75 90 LEU A N 1
ATOM 731 C CA . LEU A 1 90 ? 7.364 -7.424 4.092 1.00 94.75 90 LEU A CA 1
ATOM 732 C C . LEU A 1 90 ? 8.485 -6.385 3.958 1.00 94.75 90 LEU A C 1
ATOM 734 O O . LEU A 1 90 ? 8.300 -5.358 3.306 1.00 94.75 90 LEU A O 1
ATOM 738 N N . VAL A 1 91 ? 9.645 -6.655 4.563 1.00 94.38 91 VAL A N 1
ATOM 739 C CA . VAL A 1 91 ? 10.801 -5.748 4.544 1.00 94.38 91 VAL A CA 1
ATOM 740 C C . VAL A 1 91 ? 11.303 -5.544 3.115 1.00 94.38 91 VAL A C 1
ATOM 742 O O . VAL A 1 91 ? 11.486 -4.398 2.705 1.00 94.38 91 VAL A O 1
ATOM 745 N N . SER A 1 92 ? 11.456 -6.617 2.333 1.00 95.12 92 SER A N 1
ATOM 746 C CA . SER A 1 92 ? 11.870 -6.527 0.928 1.00 95.12 92 SER A CA 1
ATOM 747 C C . SER A 1 92 ? 10.894 -5.691 0.100 1.00 95.12 92 SER A C 1
ATOM 749 O O . SER A 1 92 ? 11.314 -4.808 -0.648 1.00 95.12 92 SER A O 1
ATOM 751 N N . TRP A 1 93 ? 9.584 -5.907 0.255 1.00 96.12 93 TRP A N 1
ATOM 752 C CA . TRP A 1 93 ? 8.585 -5.132 -0.485 1.00 96.12 93 TRP A CA 1
ATOM 753 C C . TRP A 1 93 ? 8.517 -3.669 -0.047 1.00 96.12 93 TRP A C 1
ATOM 755 O O . TRP A 1 93 ? 8.329 -2.798 -0.897 1.00 96.12 93 TRP A O 1
ATOM 765 N N . ARG A 1 94 ? 8.732 -3.377 1.241 1.00 93.38 94 ARG A N 1
ATOM 766 C CA . ARG A 1 94 ? 8.815 -2.002 1.753 1.00 93.38 94 ARG A CA 1
ATOM 767 C C . ARG A 1 94 ? 10.007 -1.259 1.158 1.00 93.38 94 ARG A C 1
ATOM 769 O O . ARG A 1 94 ? 9.837 -0.145 0.676 1.00 93.38 94 ARG A O 1
ATOM 776 N N . GLN A 1 95 ? 11.178 -1.893 1.113 1.00 92.12 95 GLN A N 1
ATOM 777 C CA . GLN A 1 95 ? 12.375 -1.308 0.500 1.00 92.12 95 GLN A CA 1
ATOM 778 C C . GLN A 1 95 ? 12.159 -0.989 -0.984 1.00 92.12 95 GLN A C 1
ATOM 780 O O . GLN A 1 95 ? 12.495 0.104 -1.436 1.00 92.12 95 GLN A O 1
ATOM 785 N N . GLY A 1 96 ? 11.541 -1.911 -1.731 1.00 92.50 96 GLY A N 1
ATOM 786 C CA . GLY A 1 96 ? 11.191 -1.672 -3.132 1.00 92.50 96 GLY A CA 1
ATOM 787 C C . GLY A 1 96 ? 10.196 -0.521 -3.296 1.00 92.50 96 GLY A C 1
ATOM 788 O O . GLY A 1 96 ? 10.366 0.327 -4.167 1.00 92.50 96 GLY A O 1
ATOM 789 N N . HIS A 1 97 ? 9.171 -0.459 -2.442 1.00 91.50 97 HIS A N 1
ATOM 790 C CA . HIS A 1 97 ? 8.194 0.628 -2.454 1.00 91.50 97 HIS A CA 1
ATOM 791 C C . HIS A 1 97 ? 8.840 1.992 -2.176 1.00 91.50 97 HIS A C 1
ATOM 793 O O . HIS A 1 97 ? 8.590 2.931 -2.927 1.00 91.50 97 HIS A O 1
ATOM 799 N N . GLU A 1 98 ? 9.681 2.110 -1.148 1.00 87.88 98 GLU A N 1
ATOM 800 C CA . GLU A 1 98 ? 10.351 3.369 -0.801 1.00 87.88 98 GLU A CA 1
ATOM 801 C C . GLU A 1 98 ? 11.284 3.867 -1.911 1.00 87.88 98 GLU A C 1
ATOM 803 O O . GLU A 1 98 ? 11.355 5.075 -2.154 1.00 87.88 98 GLU A O 1
ATOM 808 N N . ALA A 1 99 ? 11.960 2.947 -2.607 1.00 86.81 99 ALA A N 1
ATOM 809 C CA . ALA A 1 99 ? 12.838 3.271 -3.728 1.00 86.81 99 ALA A CA 1
ATOM 810 C C . ALA A 1 99 ? 12.073 3.831 -4.938 1.00 86.81 99 ALA A C 1
ATOM 812 O O . ALA A 1 99 ? 12.582 4.712 -5.627 1.00 86.81 99 ALA A O 1
ATOM 813 N N . LEU A 1 100 ? 10.854 3.341 -5.188 1.00 86.31 100 LEU A N 1
ATOM 814 C CA . LEU A 1 100 ? 10.040 3.759 -6.333 1.00 86.31 100 LEU A CA 1
ATOM 815 C C . LEU A 1 100 ? 9.117 4.943 -6.017 1.00 86.31 100 LEU A C 1
ATOM 817 O O . LEU A 1 100 ? 8.887 5.779 -6.883 1.00 86.31 100 LEU A O 1
ATOM 821 N N . TRP A 1 101 ? 8.610 5.054 -4.785 1.00 81.81 101 TRP A N 1
ATOM 822 C CA . TRP A 1 101 ? 7.607 6.058 -4.399 1.00 81.81 101 TRP A CA 1
ATOM 823 C C . TRP A 1 101 ? 8.075 7.502 -4.595 1.00 81.81 101 TRP A C 1
ATOM 825 O O . TRP A 1 101 ? 7.273 8.385 -4.896 1.00 81.81 101 TRP A O 1
ATOM 835 N N . ARG A 1 102 ? 9.374 7.762 -4.413 1.00 75.12 102 ARG A N 1
ATOM 836 C CA . ARG A 1 102 ? 9.935 9.114 -4.559 1.00 75.12 102 ARG A CA 1
ATOM 837 C C . ARG A 1 102 ? 10.103 9.539 -6.015 1.00 75.12 102 ARG A C 1
ATOM 839 O O . ARG A 1 102 ? 10.333 10.717 -6.265 1.00 75.12 102 ARG A O 1
ATOM 846 N N . ILE A 1 103 ? 9.995 8.604 -6.953 1.00 75.00 103 ILE A N 1
ATOM 847 C CA . ILE A 1 103 ? 10.326 8.811 -8.357 1.00 75.00 103 ILE A CA 1
ATOM 848 C C . ILE A 1 103 ? 9.063 9.111 -9.144 1.00 75.00 103 ILE A C 1
ATOM 850 O O . ILE A 1 103 ? 8.121 8.320 -9.166 1.00 75.00 103 ILE A O 1
ATOM 854 N N . LYS A 1 104 ? 9.068 10.235 -9.859 1.00 69.50 104 LYS A N 1
ATOM 855 C CA . LYS A 1 104 ? 8.112 10.484 -10.940 1.00 69.50 104 LYS A CA 1
ATOM 856 C C . LYS A 1 104 ? 8.796 10.166 -12.263 1.00 69.50 104 LYS A C 1
ATOM 858 O O . LYS A 1 104 ? 9.849 10.727 -12.552 1.00 69.50 104 LYS A O 1
ATOM 863 N N . ALA A 1 105 ? 8.209 9.260 -13.043 1.00 65.69 105 ALA A N 1
ATOM 864 C CA . ALA A 1 105 ? 8.724 8.937 -14.368 1.00 65.69 105 ALA A CA 1
ATOM 865 C C . ALA A 1 105 ? 8.685 10.182 -15.285 1.00 65.69 105 ALA A C 1
ATOM 867 O O . ALA A 1 105 ? 7.711 10.944 -15.222 1.00 65.69 105 ALA A O 1
ATOM 868 N N . PRO A 1 106 ? 9.698 10.391 -16.148 1.00 65.31 106 PRO A N 1
ATOM 869 C CA . PRO A 1 106 ? 9.705 11.478 -17.121 1.00 65.31 106 PRO A CA 1
ATOM 870 C C . PRO A 1 106 ? 8.495 11.394 -18.058 1.00 65.31 106 PRO A C 1
ATOM 872 O O . PRO A 1 106 ? 8.146 10.318 -18.540 1.00 65.31 106 PRO A O 1
ATOM 875 N N . GLN A 1 107 ? 7.885 12.538 -18.390 1.00 64.56 107 GLN A N 1
ATOM 876 C CA . GLN A 1 107 ? 6.689 12.591 -19.252 1.00 64.56 107 GLN A CA 1
ATOM 877 C C . GLN A 1 107 ? 6.915 12.007 -20.661 1.00 64.56 107 GLN A C 1
ATOM 879 O O . GLN A 1 107 ? 5.960 11.618 -21.333 1.00 64.56 107 GLN A O 1
ATOM 884 N N . HIS A 1 108 ? 8.172 11.957 -21.113 1.00 61.62 108 HIS A N 1
ATOM 885 C CA . HIS A 1 108 ? 8.546 11.507 -22.451 1.00 61.62 108 HIS A CA 1
ATOM 886 C C . HIS A 1 108 ? 8.702 9.977 -22.563 1.00 61.62 108 HIS A C 1
ATOM 888 O O . HIS A 1 108 ? 8.601 9.442 -23.667 1.00 61.62 108 HIS A O 1
ATOM 894 N N . ASP A 1 109 ? 8.895 9.258 -21.451 1.00 73.81 109 ASP A N 1
ATOM 895 C CA . ASP A 1 109 ? 9.058 7.799 -21.449 1.00 73.81 109 ASP A CA 1
ATOM 896 C C . ASP A 1 109 ? 7.815 7.103 -20.877 1.00 73.81 109 ASP A C 1
ATOM 898 O O . ASP A 1 109 ? 7.724 6.723 -19.705 1.00 73.81 109 ASP A O 1
ATOM 902 N N . LYS A 1 110 ? 6.813 6.949 -21.747 1.00 77.62 110 LYS A N 1
ATOM 903 C CA . LYS A 1 110 ? 5.550 6.277 -21.407 1.00 77.62 110 LYS A CA 1
ATOM 904 C C . LYS A 1 110 ? 5.749 4.807 -21.039 1.00 77.62 110 LYS A C 1
ATOM 906 O O . LYS A 1 110 ? 4.931 4.253 -20.304 1.00 77.62 110 LYS A O 1
ATOM 911 N N . GLU A 1 111 ? 6.792 4.166 -21.558 1.00 82.38 111 GLU A N 1
ATOM 912 C CA . GLU A 1 111 ? 7.037 2.743 -21.346 1.00 82.38 111 GLU A CA 1
ATOM 913 C C . GLU A 1 111 ? 7.665 2.505 -19.972 1.00 82.38 111 GLU A C 1
ATOM 915 O O . GLU A 1 111 ? 7.154 1.681 -19.209 1.00 82.38 111 GLU A O 1
ATOM 920 N N . ALA A 1 112 ? 8.656 3.315 -19.587 1.00 79.38 112 ALA A N 1
ATOM 921 C CA . ALA A 1 112 ? 9.195 3.316 -18.229 1.00 79.38 112 ALA A CA 1
ATOM 922 C C . ALA A 1 112 ? 8.135 3.709 -17.190 1.00 79.38 112 ALA A C 1
ATOM 924 O O . ALA A 1 112 ? 8.050 3.078 -16.139 1.00 79.38 112 ALA A O 1
ATOM 925 N N . ALA A 1 113 ? 7.270 4.687 -17.487 1.00 81.38 113 ALA A N 1
ATOM 926 C CA . ALA A 1 113 ? 6.163 5.055 -16.600 1.00 81.38 113 ALA A CA 1
ATOM 927 C C . ALA A 1 113 ? 5.181 3.890 -16.376 1.00 81.38 113 ALA A C 1
ATOM 929 O O . ALA A 1 113 ? 4.743 3.645 -15.249 1.00 81.38 113 ALA A O 1
ATOM 930 N N . LYS A 1 114 ? 4.869 3.131 -17.435 1.00 86.62 114 LYS A N 1
ATOM 931 C CA . LYS A 1 114 ? 4.029 1.931 -17.342 1.00 86.62 114 LYS A CA 1
ATOM 932 C C . LYS A 1 114 ? 4.710 0.829 -16.527 1.00 86.62 114 LYS A C 1
ATOM 934 O O . LYS A 1 114 ? 4.074 0.244 -15.655 1.00 86.62 114 LYS A O 1
ATOM 939 N N . GLN A 1 115 ? 5.992 0.558 -16.781 1.00 85.81 115 GLN A N 1
ATOM 940 C CA . GLN A 1 115 ? 6.761 -0.434 -16.021 1.00 85.81 115 GLN A CA 1
ATOM 941 C C . GLN A 1 115 ? 6.860 -0.058 -14.538 1.00 85.81 115 GLN A C 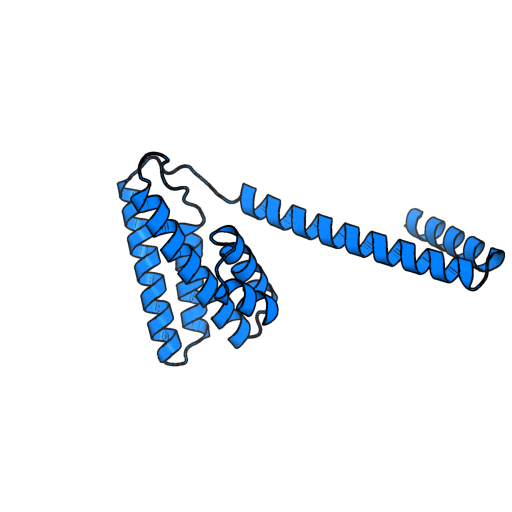1
ATOM 943 O O . GLN A 1 115 ? 6.620 -0.905 -13.679 1.00 85.81 115 GLN A O 1
ATOM 948 N N . LEU A 1 116 ? 7.132 1.215 -14.237 1.00 87.38 116 LEU A N 1
ATOM 949 C CA . LEU A 1 116 ? 7.149 1.757 -12.880 1.00 87.38 116 LEU A CA 1
ATOM 950 C C . LEU A 1 116 ? 5.814 1.506 -12.173 1.00 87.38 116 LEU A C 1
ATOM 952 O O . LEU A 1 116 ? 5.802 0.946 -11.078 1.00 87.38 116 LEU A O 1
ATOM 956 N N . GLY A 1 117 ? 4.699 1.860 -12.821 1.00 87.81 117 GLY A N 1
ATOM 957 C CA . GLY A 1 117 ? 3.355 1.648 -12.287 1.00 87.81 117 GLY A CA 1
ATOM 958 C C . GLY A 1 117 ? 3.054 0.174 -12.008 1.00 87.81 117 GLY A C 1
ATOM 959 O O . GLY A 1 117 ? 2.573 -0.159 -10.927 1.00 87.81 117 GLY A O 1
ATOM 960 N N . GLU A 1 118 ? 3.396 -0.730 -12.930 1.00 90.56 118 GLU A N 1
ATOM 961 C CA . GLU A 1 118 ? 3.175 -2.171 -12.750 1.00 90.56 118 GLU A CA 1
ATOM 962 C C . GLU A 1 118 ? 4.011 -2.764 -11.605 1.00 90.56 118 GLU A C 1
ATOM 964 O O . GLU A 1 118 ? 3.482 -3.513 -10.775 1.00 90.56 118 GLU A O 1
ATOM 969 N N . ILE A 1 119 ? 5.301 -2.414 -11.516 1.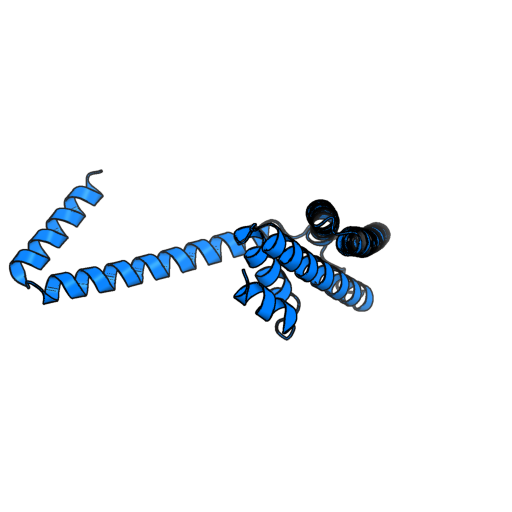00 91.94 119 ILE A N 1
ATOM 970 C CA . ILE A 1 119 ? 6.189 -2.895 -10.446 1.00 91.94 119 ILE A CA 1
ATOM 971 C C . ILE A 1 119 ? 5.730 -2.344 -9.094 1.00 91.94 119 ILE A C 1
ATOM 973 O O . ILE A 1 119 ? 5.583 -3.102 -8.132 1.00 91.94 119 ILE A O 1
ATOM 977 N N . HIS A 1 120 ? 5.456 -1.042 -9.018 1.00 91.69 120 HIS A N 1
ATOM 978 C CA . HIS A 1 120 ? 5.039 -0.376 -7.786 1.00 91.69 120 HIS A CA 1
ATOM 979 C C . HIS A 1 120 ? 3.684 -0.898 -7.292 1.00 91.69 120 HIS A C 1
ATOM 981 O O . HIS A 1 120 ? 3.555 -1.252 -6.117 1.00 91.69 120 HIS A O 1
ATOM 987 N N . LYS A 1 121 ? 2.711 -1.077 -8.194 1.00 93.44 121 LYS A N 1
ATOM 988 C CA . LYS A 1 121 ? 1.424 -1.728 -7.901 1.00 93.44 121 LYS A CA 1
ATOM 989 C C . LYS A 1 121 ? 1.617 -3.139 -7.352 1.00 93.44 121 LYS A C 1
ATOM 991 O O . LYS A 1 121 ? 0.979 -3.514 -6.369 1.00 93.44 121 LYS A O 1
ATOM 996 N N . ALA A 1 122 ? 2.484 -3.946 -7.967 1.00 9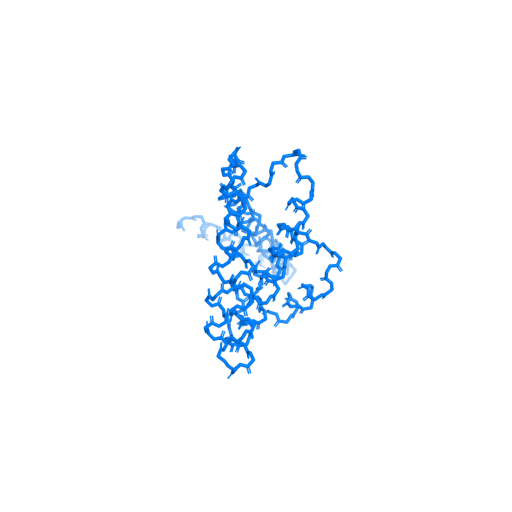4.44 122 ALA A N 1
ATOM 997 C CA . ALA A 1 122 ? 2.761 -5.307 -7.507 1.00 94.44 122 ALA A CA 1
ATOM 998 C C . ALA A 1 122 ? 3.390 -5.336 -6.103 1.00 94.44 122 ALA A C 1
ATOM 1000 O O . ALA A 1 122 ? 2.970 -6.140 -5.268 1.00 94.44 122 ALA A O 1
ATOM 1001 N N . LEU A 1 123 ? 4.342 -4.439 -5.829 1.00 95.31 123 LEU A N 1
ATOM 1002 C CA . LEU A 1 123 ? 4.979 -4.301 -4.518 1.00 95.31 123 LEU A CA 1
ATOM 1003 C C . LEU A 1 123 ? 3.967 -3.934 -3.430 1.00 95.31 123 LEU A C 1
ATOM 1005 O O . LEU A 1 123 ? 3.894 -4.635 -2.427 1.00 95.31 123 LEU A O 1
ATOM 1009 N N . LEU A 1 124 ? 3.142 -2.906 -3.646 1.00 95.12 124 LEU A N 1
ATOM 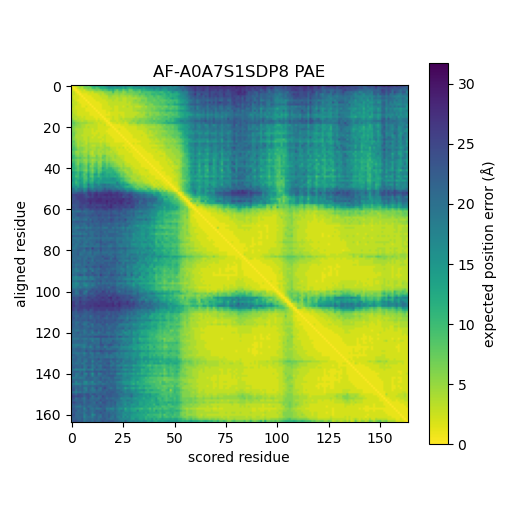1010 C CA . LEU A 1 124 ? 2.131 -2.458 -2.677 1.00 95.12 124 LEU A CA 1
ATOM 1011 C C . LEU A 1 124 ? 1.104 -3.545 -2.358 1.00 95.12 124 LEU A C 1
ATOM 1013 O O . LEU A 1 124 ? 0.761 -3.785 -1.202 1.00 95.12 124 LEU A O 1
ATOM 1017 N N . LYS A 1 125 ? 0.659 -4.259 -3.391 1.00 95.25 125 LYS A N 1
ATOM 1018 C CA . LYS A 1 125 ? -0.221 -5.418 -3.265 1.00 95.25 125 LYS A CA 1
ATOM 1019 C C . LYS A 1 125 ? 0.371 -6.497 -2.368 1.00 95.25 125 LYS A C 1
ATOM 1021 O O . LYS A 1 125 ? -0.299 -6.999 -1.467 1.00 95.25 125 LYS A O 1
ATOM 1026 N N . ASN A 1 126 ? 1.610 -6.884 -2.633 1.00 95.75 126 ASN A N 1
ATOM 1027 C CA . ASN A 1 126 ? 2.264 -7.928 -1.861 1.00 95.75 126 ASN A CA 1
ATOM 1028 C C . ASN A 1 126 ? 2.566 -7.455 -0.433 1.00 95.75 126 ASN A C 1
ATOM 1030 O O . ASN A 1 126 ? 2.300 -8.189 0.516 1.00 95.75 126 ASN A O 1
ATOM 1034 N N . LEU A 1 127 ? 2.989 -6.200 -0.270 1.00 96.12 127 LEU A N 1
ATOM 1035 C CA . LEU A 1 127 ? 3.177 -5.555 1.027 1.00 96.12 127 LEU A CA 1
ATOM 1036 C C . LEU A 1 127 ? 1.895 -5.608 1.861 1.00 96.12 127 LEU A C 1
ATOM 1038 O O . LEU A 1 127 ? 1.937 -6.089 2.991 1.00 96.12 127 LEU A O 1
ATOM 1042 N N . ALA A 1 128 ? 0.748 -5.223 1.291 1.00 96.50 128 ALA A N 1
ATOM 1043 C CA . ALA A 1 128 ? -0.544 -5.322 1.966 1.00 96.50 128 ALA A CA 1
ATOM 1044 C C . ALA A 1 128 ? -0.853 -6.761 2.412 1.00 96.50 128 ALA A C 1
ATOM 1046 O O . ALA A 1 128 ? -1.280 -6.985 3.541 1.00 96.50 128 ALA A O 1
ATOM 1047 N N . GLN A 1 129 ? -0.571 -7.755 1.564 1.00 96.38 129 GLN A N 1
ATOM 1048 C CA . GLN A 1 129 ? -0.780 -9.164 1.906 1.00 96.38 129 GLN A CA 1
ATOM 1049 C C . GLN A 1 129 ? 0.085 -9.626 3.084 1.00 96.38 129 GLN A C 1
ATOM 1051 O O . GLN A 1 129 ? -0.410 -10.331 3.968 1.00 96.38 129 GLN A O 1
ATOM 1056 N N . ALA A 1 130 ? 1.372 -9.266 3.093 1.00 96.06 130 ALA A N 1
ATOM 1057 C CA . ALA A 1 130 ? 2.253 -9.607 4.205 1.00 96.06 130 ALA A CA 1
ATOM 1058 C C . ALA A 1 130 ? 1.859 -8.875 5.483 1.00 96.06 130 ALA A C 1
ATOM 1060 O O . ALA A 1 130 ? 1.840 -9.495 6.543 1.00 96.06 130 ALA A O 1
ATOM 1061 N N . ALA A 1 131 ? 1.487 -7.601 5.386 1.00 95.56 131 ALA A N 1
ATOM 1062 C CA . ALA A 1 131 ? 1.034 -6.821 6.526 1.00 95.56 131 ALA A CA 1
ATOM 1063 C C . ALA A 1 131 ? -0.223 -7.437 7.167 1.00 95.56 131 ALA A C 1
ATOM 1065 O O . ALA A 1 131 ? -0.245 -7.595 8.386 1.00 95.56 131 ALA A O 1
ATOM 1066 N N . ILE A 1 132 ? -1.200 -7.896 6.369 1.00 95.75 132 ILE A N 1
ATOM 1067 C CA . ILE A 1 132 ? -2.370 -8.652 6.863 1.00 95.75 132 ILE A CA 1
ATOM 1068 C C . ILE A 1 132 ? -1.920 -9.911 7.609 1.00 95.75 132 ILE A C 1
ATOM 1070 O O . ILE A 1 132 ? -2.336 -10.149 8.739 1.00 95.75 132 ILE A O 1
ATOM 1074 N N . LYS A 1 133 ? -1.020 -10.705 7.011 1.00 95.19 133 LYS A N 1
ATOM 1075 C CA . LYS A 1 133 ? -0.529 -11.953 7.622 1.00 95.19 133 LYS A CA 1
ATOM 1076 C C . LYS A 1 133 ? 0.208 -11.720 8.948 1.00 95.19 133 LYS A C 1
ATOM 1078 O O . LYS A 1 133 ? 0.219 -12.605 9.797 1.00 95.19 133 LYS A O 1
ATOM 1083 N N . LEU A 1 134 ? 0.821 -10.551 9.124 1.00 94.44 134 LEU A N 1
ATOM 1084 C CA . LEU A 1 134 ? 1.532 -10.157 10.343 1.00 94.44 134 LEU A CA 1
ATOM 1085 C C . LEU A 1 134 ? 0.647 -9.413 11.360 1.00 94.44 134 LEU A C 1
ATOM 1087 O O . LEU A 1 134 ? 1.128 -9.099 12.446 1.00 94.44 134 LEU A O 1
ATOM 1091 N N . GLY A 1 135 ? -0.621 -9.133 11.034 1.00 93.31 135 GLY A N 1
ATOM 1092 C CA . GLY A 1 135 ? -1.545 -8.369 11.882 1.00 93.31 135 GLY A CA 1
ATOM 1093 C C . GLY A 1 135 ? -1.332 -6.848 11.854 1.00 93.31 135 GLY A C 1
ATOM 1094 O O . GLY A 1 135 ? -1.914 -6.122 12.659 1.00 93.31 135 GLY A O 1
ATOM 1095 N N . SER A 1 136 ? -0.516 -6.339 10.928 1.00 93.38 136 SER A N 1
ATOM 1096 C CA . SER A 1 136 ? -0.231 -4.909 10.746 1.00 93.38 136 SER A CA 1
ATOM 1097 C C . SER A 1 136 ? -1.286 -4.227 9.863 1.00 93.38 136 SER A C 1
ATOM 1099 O O . SER A 1 136 ? -0.976 -3.688 8.800 1.00 93.38 136 SER A O 1
ATOM 1101 N N . TYR A 1 137 ? -2.544 -4.224 10.305 1.00 91.44 137 TYR A N 1
ATOM 1102 C CA . TYR A 1 137 ? -3.700 -3.774 9.513 1.00 91.44 137 TYR A CA 1
ATOM 1103 C C . TYR A 1 137 ? -3.608 -2.325 9.005 1.00 91.44 137 TYR A C 1
ATOM 1105 O O . TYR A 1 137 ? -3.932 -2.046 7.855 1.00 91.44 137 TYR A O 1
ATOM 1113 N N . LYS A 1 138 ? -3.069 -1.399 9.810 1.00 90.38 138 LYS A N 1
ATOM 1114 C CA . LYS A 1 138 ? -2.882 0.006 9.392 1.00 90.38 138 LYS A CA 1
ATOM 1115 C C . LYS A 1 138 ? -1.948 0.146 8.187 1.00 90.38 138 LYS A C 1
ATOM 1117 O O . LYS A 1 138 ? -2.206 0.939 7.287 1.00 90.38 138 LYS A O 1
ATOM 1122 N N . GLU A 1 139 ? -0.856 -0.618 8.179 1.00 90.38 139 GLU A N 1
ATOM 1123 C CA . GLU A 1 139 ? 0.094 -0.621 7.064 1.00 90.38 139 GLU A CA 1
ATOM 1124 C C . GLU A 1 139 ? -0.518 -1.306 5.838 1.00 90.38 139 GLU A C 1
ATOM 1126 O O . GLU A 1 139 ? -0.373 -0.806 4.724 1.00 90.38 139 GLU A O 1
ATOM 1131 N N . ALA A 1 140 ? -1.264 -2.395 6.046 1.00 93.19 140 ALA A N 1
ATOM 1132 C CA . ALA A 1 140 ? -1.972 -3.083 4.975 1.00 93.19 140 ALA A CA 1
ATOM 1133 C C . ALA A 1 140 ? -2.989 -2.182 4.266 1.00 93.19 140 ALA A C 1
ATOM 1135 O O . ALA A 1 140 ? -3.010 -2.142 3.035 1.00 93.19 140 ALA A O 1
ATOM 1136 N N . LEU A 1 141 ? -3.787 -1.436 5.034 1.00 92.94 141 LEU A N 1
ATOM 1137 C CA . LEU A 1 141 ? -4.800 -0.526 4.510 1.00 92.94 141 LEU A CA 1
ATOM 1138 C C . LEU A 1 141 ? -4.161 0.616 3.713 1.00 92.94 141 LEU A C 1
ATOM 1140 O O . LEU A 1 141 ? -4.539 0.851 2.570 1.00 92.94 141 LEU A O 1
ATOM 1144 N N . SER A 1 142 ? -3.113 1.235 4.266 1.00 90.50 142 SER A N 1
ATOM 1145 C CA . SER A 1 142 ? -2.332 2.274 3.583 1.00 90.50 142 SER A CA 1
ATOM 1146 C C . SER A 1 142 ? -1.748 1.777 2.253 1.00 90.50 142 SER A C 1
ATOM 1148 O O . SER A 1 142 ? -1.876 2.429 1.216 1.00 90.50 142 SER A O 1
ATOM 1150 N N . ALA A 1 143 ? -1.164 0.577 2.245 1.00 92.75 143 ALA A N 1
ATOM 1151 C CA . ALA A 1 143 ? -0.593 -0.019 1.043 1.00 92.75 143 ALA A CA 1
ATOM 1152 C C . ALA A 1 143 ? -1.655 -0.388 -0.005 1.00 92.75 143 ALA A C 1
ATOM 1154 O O . ALA A 1 143 ? -1.436 -0.192 -1.203 1.00 92.75 143 ALA A O 1
ATOM 1155 N N . ALA A 1 144 ? -2.816 -0.885 0.429 1.00 93.38 144 ALA A N 1
ATOM 1156 C CA . ALA A 1 144 ? -3.935 -1.185 -0.455 1.00 93.38 144 ALA A CA 1
ATOM 1157 C C . ALA A 1 144 ? -4.535 0.092 -1.068 1.00 93.38 144 ALA A C 1
ATOM 1159 O O . ALA A 1 144 ? -4.775 0.127 -2.273 1.00 93.38 144 ALA A O 1
ATOM 1160 N N . ASP A 1 145 ? -4.692 1.160 -0.281 1.00 93.25 145 ASP A N 1
ATOM 1161 C CA . ASP A 1 145 ? -5.155 2.464 -0.766 1.00 93.25 145 ASP A CA 1
ATOM 1162 C C . ASP A 1 145 ? -4.202 3.062 -1.805 1.00 93.25 145 ASP A C 1
ATOM 1164 O O . ASP A 1 145 ? -4.643 3.550 -2.848 1.00 93.25 145 ASP A O 1
ATOM 1168 N N . MET A 1 146 ? -2.888 2.979 -1.577 1.00 91.00 146 MET A N 1
ATOM 1169 C CA . MET A 1 146 ? -1.905 3.410 -2.574 1.00 91.00 146 MET A CA 1
ATOM 1170 C C . MET A 1 146 ? -1.963 2.564 -3.849 1.00 91.00 146 MET A C 1
ATOM 1172 O O . MET A 1 146 ? -1.822 3.114 -4.938 1.00 91.00 146 MET A O 1
ATOM 1176 N N . ALA A 1 147 ? -2.192 1.250 -3.748 1.00 92.56 147 ALA A N 1
ATOM 1177 C CA . ALA A 1 147 ? -2.317 0.393 -4.925 1.00 92.56 147 ALA A CA 1
ATOM 1178 C C . ALA A 1 147 ? -3.552 0.762 -5.767 1.00 92.56 147 ALA A C 1
ATOM 1180 O O . ALA A 1 147 ? -3.438 0.851 -6.987 1.00 92.56 147 ALA A O 1
ATOM 1181 N N . ILE A 1 148 ? -4.686 1.055 -5.117 1.00 92.19 148 ILE A N 1
ATOM 1182 C CA . ILE A 1 148 ? -5.925 1.505 -5.777 1.00 92.19 148 ILE A CA 1
ATOM 1183 C C . ILE A 1 148 ? -5.724 2.858 -6.476 1.00 92.19 148 ILE A C 1
ATOM 1185 O O . ILE A 1 148 ? -6.301 3.099 -7.529 1.00 92.19 148 ILE A O 1
ATOM 1189 N N . ARG A 1 149 ? -4.877 3.747 -5.936 1.00 89.25 149 ARG A N 1
ATOM 1190 C CA . ARG A 1 149 ? -4.550 5.024 -6.602 1.00 89.25 149 ARG A CA 1
ATOM 1191 C C . ARG A 1 149 ? -3.766 4.860 -7.896 1.00 89.25 149 ARG A C 1
ATOM 1193 O O . ARG A 1 149 ? -3.853 5.734 -8.752 1.00 89.25 149 ARG A O 1
ATOM 1200 N N . ILE A 1 150 ? -2.965 3.802 -8.002 1.00 87.81 150 ILE A N 1
ATOM 1201 C CA . ILE A 1 150 ? -2.211 3.497 -9.222 1.00 87.81 150 ILE A CA 1
ATOM 1202 C C . ILE A 1 150 ? -3.133 2.833 -10.249 1.00 87.81 150 ILE A C 1
ATOM 1204 O O . ILE A 1 150 ? -3.066 3.162 -11.430 1.00 87.81 150 ILE A O 1
ATOM 1208 N N . ASP A 1 151 ? -3.976 1.902 -9.801 1.00 87.56 151 ASP A N 1
ATOM 1209 C CA . ASP A 1 151 ? -4.897 1.140 -10.642 1.00 87.56 151 ASP A CA 1
ATOM 1210 C C . ASP A 1 151 ? -6.176 0.824 -9.858 1.00 87.56 151 ASP A C 1
ATOM 1212 O O . ASP A 1 151 ? -6.206 -0.065 -9.000 1.00 87.56 151 ASP A O 1
ATOM 1216 N N . ASP A 1 152 ? -7.241 1.568 -10.153 1.00 91.19 152 ASP A N 1
ATOM 1217 C CA . ASP A 1 152 ? -8.528 1.439 -9.472 1.00 91.19 152 ASP A CA 1
ATOM 1218 C C . ASP A 1 152 ? -9.318 0.193 -9.905 1.00 91.19 152 ASP A C 1
ATOM 1220 O O . ASP A 1 152 ? -10.240 -0.223 -9.198 1.00 91.19 152 ASP A O 1
ATOM 1224 N N . GLN A 1 153 ? -8.918 -0.452 -11.007 1.00 92.44 153 GLN A N 1
ATOM 1225 C CA . GLN A 1 153 ? -9.508 -1.693 -11.512 1.00 92.44 153 GLN A CA 1
ATOM 1226 C C . GLN A 1 153 ? -8.869 -2.944 -10.889 1.00 92.44 153 GLN A C 1
ATOM 1228 O O . GLN A 1 153 ? -9.288 -4.076 -11.166 1.00 92.44 153 GLN A O 1
ATOM 1233 N N . ASP A 1 154 ? -7.856 -2.787 -10.031 1.00 91.06 154 ASP A N 1
ATOM 1234 C CA . ASP A 1 154 ? -7.176 -3.916 -9.411 1.00 91.06 154 ASP A CA 1
ATOM 1235 C C . ASP A 1 154 ? -8.018 -4.542 -8.286 1.00 91.06 154 ASP A C 1
ATOM 1237 O O . ASP A 1 154 ? -7.930 -4.191 -7.106 1.00 91.06 154 ASP A O 1
ATOM 1241 N N . HIS A 1 155 ? -8.814 -5.547 -8.649 1.00 93.00 155 HIS A N 1
ATOM 1242 C CA . HIS A 1 155 ? -9.643 -6.315 -7.715 1.00 93.00 155 HIS A CA 1
ATOM 1243 C C . HIS A 1 155 ? -8.851 -6.910 -6.535 1.00 93.00 155 HIS A C 1
ATOM 1245 O O . HIS A 1 155 ? -9.400 -7.054 -5.441 1.00 93.00 155 HIS A O 1
ATOM 1251 N N . LYS A 1 156 ? -7.556 -7.235 -6.703 1.00 93.50 156 LYS A N 1
ATOM 1252 C CA . LYS A 1 156 ? -6.731 -7.755 -5.598 1.00 93.50 156 LYS A CA 1
ATOM 1253 C C . LYS A 1 156 ? -6.368 -6.659 -4.604 1.00 93.50 156 LYS A C 1
ATOM 1255 O O . LYS A 1 156 ? -6.159 -6.967 -3.433 1.00 93.50 156 LYS A O 1
ATOM 1260 N N . ALA A 1 157 ? -6.238 -5.410 -5.047 1.00 92.19 157 ALA A N 1
ATOM 1261 C CA . ALA A 1 157 ? -6.012 -4.282 -4.149 1.00 92.19 157 ALA A CA 1
ATOM 1262 C C . ALA A 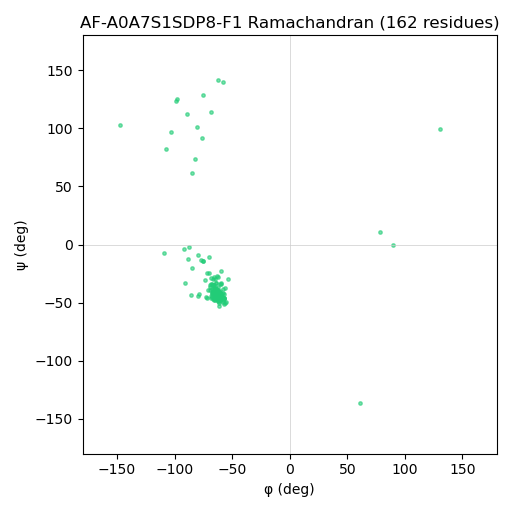1 157 ? -7.264 -4.016 -3.298 1.00 92.19 157 ALA A C 1
ATOM 1264 O O . ALA A 1 157 ? -7.165 -3.963 -2.072 1.00 92.19 157 ALA A O 1
ATOM 1265 N N . TRP A 1 158 ? -8.445 -4.000 -3.922 1.00 94.88 158 TRP A N 1
ATOM 1266 C CA . TRP A 1 158 ? -9.728 -3.891 -3.219 1.00 94.88 158 TRP A CA 1
ATOM 1267 C C . TRP A 1 158 ? -9.968 -5.022 -2.223 1.00 94.88 158 TRP A C 1
ATOM 1269 O O . TRP A 1 158 ? -10.339 -4.768 -1.079 1.00 94.88 158 TRP A O 1
ATOM 1279 N N . TYR A 1 159 ? -9.693 -6.266 -2.621 1.00 95.12 159 TYR A N 1
ATOM 1280 C CA . TYR A 1 159 ? -9.813 -7.411 -1.721 1.00 95.12 159 TYR A CA 1
ATOM 1281 C C . TYR A 1 159 ? -8.914 -7.267 -0.483 1.00 95.12 159 TYR A C 1
ATOM 1283 O O . TYR A 1 159 ? -9.351 -7.530 0.637 1.00 95.12 159 TYR A O 1
ATOM 1291 N N . ARG A 1 160 ? -7.667 -6.810 -0.662 1.00 93.25 160 ARG A N 1
ATOM 1292 C CA . ARG A 1 160 ? -6.740 -6.605 0.461 1.00 93.25 160 ARG A CA 1
ATOM 1293 C C . ARG A 1 160 ? -7.151 -5.450 1.354 1.00 93.25 160 ARG A C 1
ATOM 1295 O O . ARG A 1 160 ? -7.009 -5.581 2.559 1.00 93.25 160 ARG A O 1
ATOM 1302 N N . LYS A 1 161 ? -7.702 -4.375 0.788 1.00 92.19 161 LYS A N 1
ATOM 1303 C CA . LYS A 1 161 ? -8.289 -3.282 1.568 1.00 92.19 161 LYS A CA 1
ATOM 1304 C C . LYS A 1 161 ? -9.438 -3.778 2.443 1.00 92.19 161 LYS A C 1
ATOM 1306 O O . LYS A 1 161 ? -9.490 -3.428 3.607 1.00 92.19 161 LYS A O 1
ATOM 1311 N N . ALA A 1 162 ? -10.326 -4.605 1.894 1.00 93.75 162 ALA A N 1
ATOM 1312 C CA . ALA A 1 162 ? -11.439 -5.179 2.650 1.00 93.75 162 ALA A CA 1
ATOM 1313 C C . ALA A 1 162 ? -10.994 -6.219 3.698 1.00 93.75 162 ALA A C 1
ATOM 1315 O O . ALA A 1 162 ? -11.719 -6.471 4.654 1.00 93.75 162 ALA A O 1
ATOM 1316 N N . SER A 1 163 ? -9.829 -6.843 3.500 1.00 91.31 163 SER A N 1
ATOM 1317 C CA . SER A 1 163 ? -9.254 -7.835 4.422 1.00 91.31 163 SER A CA 1
ATOM 1318 C C . SER A 1 163 ? -8.372 -7.223 5.518 1.00 91.31 163 SER A C 1
ATOM 1320 O O . SER A 1 163 ? -7.960 -7.949 6.422 1.00 91.31 163 SER A O 1
ATOM 1322 N N . ALA A 1 164 ? -8.012 -5.943 5.388 1.00 87.69 164 ALA A N 1
ATOM 1323 C CA . ALA A 1 164 ? -7.199 -5.195 6.340 1.00 87.69 164 ALA A CA 1
ATOM 1324 C C . ALA A 1 164 ? -8.090 -4.499 7.373 1.00 87.69 164 ALA A C 1
ATOM 1326 O O . ALA A 1 164 ? -7.696 -4.504 8.557 1.00 87.69 164 ALA A O 1
#